Protein AF-A0A956WWY7-F1 (afdb_monomer)

Solvent-accessible surface area (backbone atoms only — not comparable to full-atom values): 5266 Å² total; per-residue (Å²): 136,52,71,68,60,52,53,53,52,34,37,73,70,58,50,31,38,78,57,87,64,88,91,47,78,88,74,57,91,42,72,43,66,62,43,69,69,58,46,50,52,58,56,68,70,47,55,70,70,57,50,16,54,51,26,39,54,51,32,56,47,48,49,66,78,34,66,93,50,50,78,85,40,42,70,60,38,40,51,24,22,55,64,33,67,40,78,92,69,101

Secondary structure (DSSP, 8-state):
--HHHHHHHHHHTTSEEEE--TT-GGG--EEEES-HHHHHHHHHHS-HHHHHHHHHHHHHHHHHHTTT-GGGGHHHHHHHHHHHT-TT--

pLDDT: mean 91.5, std 9.27, range [60.22, 98.06]

Sequence (90 aa):
MTLGTTLTSLEQAQILRRLVLAGEEDLGALYRFKHSLTQDAAYRSLPRRQRQQVHQRVAECYETLFAGRLDEHAAVLAYHYGEAGDQQKL

Nearest PDB structures (foldseek):
  4xgc-assembly1_E  TM=4.511E-01  e=5.416E+00  Drosophila melanogaster
  5x11-assembly2_E  TM=3.648E-01  e=7.455E+00  Bacillus spizizenii str. W23

Radius of gyration: 15.07 Å; Cα contacts (8 Å, |Δi|>4): 69; chains: 1; bounding box: 36×30×37 Å

Mean predicted aligned error: 4.62 Å

Structure (mmCIF, N/CA/C/O backbone):
data_AF-A0A956WWY7-F1
#
_entry.id   AF-A0A956WWY7-F1
#
loop_
_atom_site.group_PDB
_atom_site.id
_atom_site.type_symbol
_atom_site.label_atom_id
_atom_site.label_alt_id
_atom_site.label_comp_id
_atom_site.label_asym_id
_atom_site.label_entity_id
_atom_site.label_seq_id
_atom_site.pdbx_PDB_ins_code
_atom_site.Cartn_x
_atom_site.Cartn_y
_atom_site.Cartn_z
_atom_site.occupancy
_atom_site.B_iso_or_equiv
_atom_site.auth_seq_id
_atom_site.auth_comp_id
_atom_site.auth_asym_id
_atom_site.auth_atom_id
_atom_site.pdbx_PDB_model_num
ATOM 1 N N . MET A 1 1 ? 0.923 19.588 6.331 1.00 60.22 1 MET A N 1
ATOM 2 C CA . MET A 1 1 ? 1.876 18.512 6.689 1.00 60.22 1 MET A CA 1
ATOM 3 C C . MET A 1 1 ? 2.427 17.921 5.405 1.00 60.22 1 MET A C 1
ATOM 5 O O . MET A 1 1 ? 1.655 17.774 4.465 1.00 60.22 1 MET A O 1
ATOM 9 N N . THR A 1 2 ? 3.728 17.639 5.337 1.00 90.25 2 THR A N 1
ATOM 10 C CA . THR A 1 2 ? 4.336 16.956 4.183 1.00 90.25 2 THR A CA 1
ATOM 11 C C . THR A 1 2 ? 4.378 15.450 4.436 1.00 90.25 2 THR A C 1
ATOM 13 O O . THR A 1 2 ? 4.399 15.017 5.591 1.00 90.25 2 THR A O 1
ATOM 16 N N . LEU A 1 3 ? 4.437 14.649 3.370 1.00 86.62 3 LEU A N 1
ATOM 17 C CA . LEU A 1 3 ? 4.537 13.191 3.477 1.00 86.62 3 LEU A CA 1
ATOM 18 C C . LEU A 1 3 ? 5.716 12.762 4.368 1.00 86.62 3 LEU A C 1
ATOM 20 O O . LEU A 1 3 ? 5.543 11.931 5.255 1.00 86.62 3 LEU A O 1
ATOM 24 N N . GLY A 1 4 ? 6.880 13.400 4.203 1.0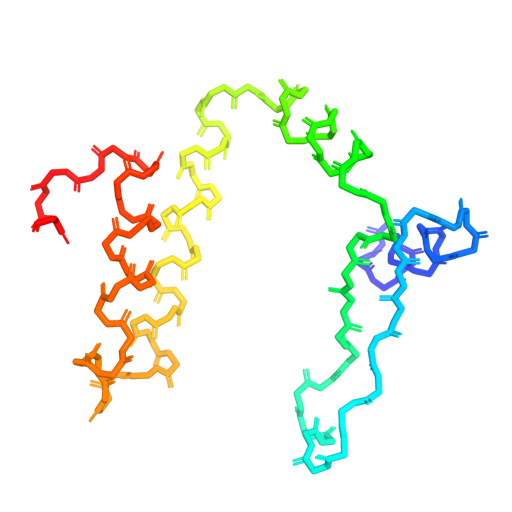0 87.88 4 GLY A N 1
ATOM 25 C CA . GLY A 1 4 ? 8.067 13.123 5.016 1.00 87.88 4 GLY A CA 1
ATOM 26 C C . GLY A 1 4 ? 7.845 13.371 6.510 1.00 87.88 4 GLY A C 1
ATOM 27 O O . GLY A 1 4 ? 8.197 12.527 7.328 1.00 87.88 4 GLY A O 1
ATOM 28 N N . THR A 1 5 ? 7.191 14.478 6.885 1.00 92.38 5 THR A N 1
ATOM 29 C CA . THR A 1 5 ? 6.890 14.749 8.305 1.00 92.38 5 THR A CA 1
ATOM 30 C C . THR A 1 5 ? 5.944 13.710 8.904 1.00 92.38 5 THR A C 1
ATOM 32 O O . THR A 1 5 ? 6.165 13.258 10.024 1.00 92.38 5 THR A O 1
ATOM 35 N N . THR A 1 6 ? 4.934 13.271 8.148 1.00 95.25 6 THR A N 1
ATOM 36 C CA . THR A 1 6 ? 3.977 12.265 8.619 1.00 95.25 6 THR A CA 1
ATOM 37 C C . THR A 1 6 ? 4.619 10.886 8.768 1.00 95.25 6 THR A C 1
ATOM 39 O O . THR A 1 6 ? 4.383 10.224 9.777 1.00 95.25 6 THR A O 1
ATOM 42 N N . LEU A 1 7 ? 5.462 10.463 7.820 1.00 94.25 7 LEU A N 1
ATOM 43 C CA . LEU A 1 7 ? 6.171 9.180 7.904 1.00 94.25 7 LEU A CA 1
ATOM 44 C C . LEU A 1 7 ? 7.100 9.126 9.123 1.00 94.25 7 LEU A C 1
ATOM 46 O O . LEU A 1 7 ? 7.066 8.145 9.866 1.00 94.25 7 LEU A O 1
ATOM 50 N N . THR A 1 8 ? 7.842 10.204 9.389 1.00 93.19 8 THR A N 1
ATOM 51 C CA . THR A 1 8 ? 8.692 10.313 10.584 1.00 93.19 8 THR A CA 1
ATOM 52 C C . THR A 1 8 ? 7.877 10.214 11.873 1.00 93.19 8 THR A C 1
ATOM 54 O O . THR A 1 8 ? 8.254 9.478 12.784 1.00 93.19 8 THR A O 1
ATOM 57 N N . SER A 1 9 ? 6.732 10.901 11.962 1.00 96.00 9 SER A N 1
ATOM 58 C CA . SER A 1 9 ? 5.869 10.812 13.148 1.00 96.00 9 SER A CA 1
ATOM 59 C C . SER A 1 9 ? 5.298 9.405 13.354 1.00 96.00 9 SER A C 1
ATOM 61 O O . SER A 1 9 ? 5.252 8.927 14.486 1.00 96.00 9 SER A O 1
ATOM 63 N N . LEU A 1 10 ? 4.899 8.713 12.282 1.00 96.69 10 LEU A N 1
ATOM 64 C CA . LEU A 1 10 ? 4.390 7.339 12.367 1.00 96.69 10 LEU A CA 1
ATOM 65 C C . LEU A 1 10 ? 5.483 6.326 12.746 1.00 96.69 10 LEU A C 1
ATOM 67 O O . LEU A 1 10 ? 5.194 5.344 13.433 1.00 96.69 10 LEU A O 1
ATOM 71 N N . GLU A 1 11 ? 6.730 6.557 12.334 1.00 96.25 11 GLU A N 1
ATOM 72 C CA . GLU A 1 11 ? 7.883 5.767 12.776 1.00 96.25 11 GLU A CA 1
ATOM 73 C C . GLU A 1 11 ? 8.189 6.004 14.263 1.00 96.25 11 GLU A C 1
ATOM 75 O O . GLU A 1 11 ? 8.321 5.047 15.029 1.00 96.25 11 GLU A O 1
ATOM 80 N N . GLN A 1 12 ? 8.217 7.264 14.713 1.00 96.00 12 GLN A N 1
ATOM 81 C CA . GLN A 1 12 ? 8.412 7.607 16.130 1.00 96.00 12 GLN A CA 1
ATOM 82 C C . GLN A 1 12 ? 7.311 7.013 17.018 1.00 96.00 12 GLN A C 1
ATOM 84 O O . GLN A 1 12 ? 7.609 6.449 18.070 1.00 96.00 12 GLN A O 1
ATOM 89 N N . ALA A 1 13 ? 6.060 7.042 16.551 1.00 96.62 13 ALA A N 1
ATOM 90 C CA . ALA A 1 13 ? 4.914 6.416 17.211 1.00 96.62 13 ALA A CA 1
ATOM 91 C C . ALA A 1 13 ? 4.912 4.876 17.134 1.00 96.62 13 ALA A C 1
ATOM 93 O O . ALA A 1 13 ? 3.975 4.242 17.615 1.00 96.62 13 ALA A O 1
ATOM 94 N N . GLN A 1 14 ? 5.936 4.258 16.533 1.00 96.12 14 GLN A N 1
ATOM 95 C CA . GLN A 1 14 ? 6.083 2.806 16.386 1.00 96.12 14 GLN A CA 1
ATOM 96 C C . GLN A 1 14 ? 4.969 2.136 15.562 1.00 96.12 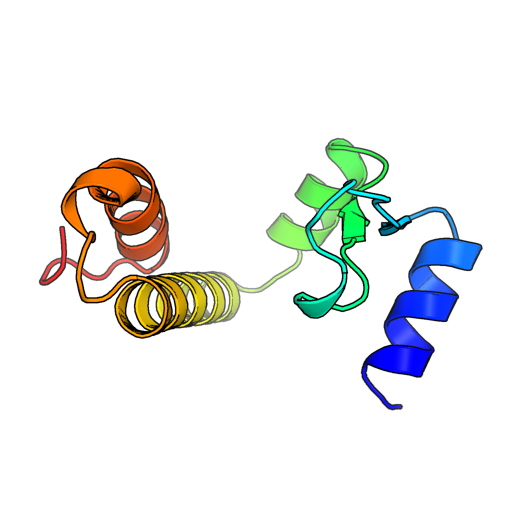14 GLN A C 1
ATOM 98 O O . GLN A 1 14 ? 4.788 0.920 15.641 1.00 96.12 14 GLN A O 1
ATOM 103 N N . ILE A 1 15 ? 4.251 2.904 14.739 1.00 97.31 15 ILE A N 1
ATOM 104 C CA . ILE A 1 15 ? 3.226 2.393 13.818 1.00 97.31 15 ILE A CA 1
ATOM 105 C C . ILE A 1 15 ? 3.894 1.835 12.562 1.00 97.31 15 ILE A C 1
ATOM 107 O O . ILE A 1 15 ? 3.559 0.738 12.103 1.00 97.31 15 ILE A O 1
ATOM 111 N N . LEU A 1 16 ? 4.866 2.577 12.030 1.00 97.06 16 LEU 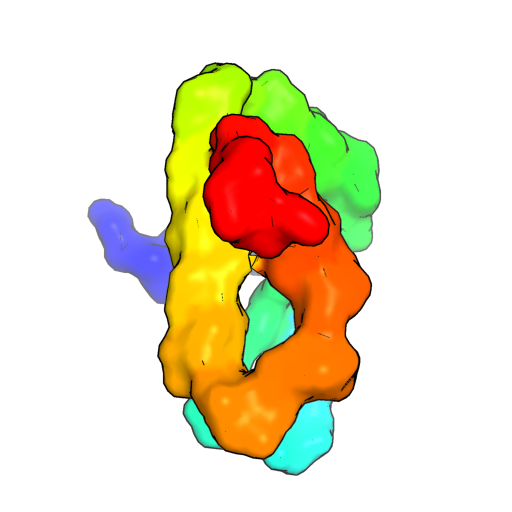A N 1
ATOM 112 C CA . LEU A 1 16 ? 5.685 2.160 10.899 1.00 97.06 16 LEU A CA 1
ATOM 113 C C . LEU A 1 16 ? 7.093 1.774 11.358 1.00 97.06 16 LEU A C 1
ATOM 115 O O . LEU A 1 16 ? 7.602 2.248 12.371 1.00 97.06 16 LEU A O 1
ATOM 119 N N . ARG A 1 17 ? 7.734 0.907 10.580 1.00 95.69 17 ARG A N 1
ATOM 120 C CA . ARG A 1 17 ? 9.158 0.590 10.653 1.00 95.69 17 ARG A CA 1
ATOM 121 C C . ARG A 1 17 ? 9.778 0.917 9.301 1.00 95.69 17 ARG A C 1
ATOM 123 O O . ARG A 1 17 ? 9.304 0.397 8.289 1.00 95.69 17 ARG A O 1
ATOM 130 N N . ARG A 1 18 ? 10.858 1.697 9.294 1.00 92.94 18 ARG A N 1
ATOM 131 C CA . ARG A 1 18 ? 11.694 1.873 8.106 1.00 92.94 18 ARG A CA 1
ATOM 132 C C . ARG A 1 18 ? 12.458 0.587 7.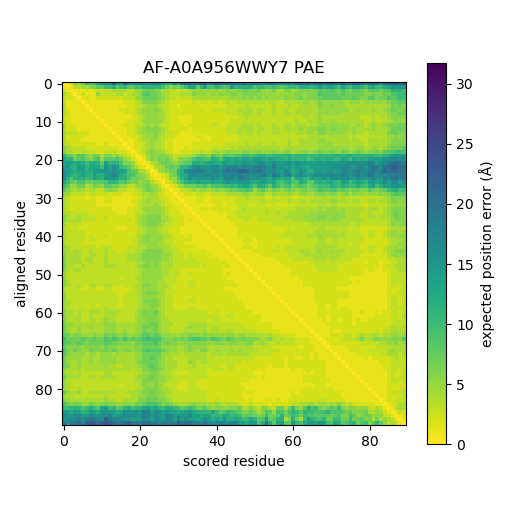777 1.00 92.94 18 ARG A C 1
ATOM 134 O O . ARG A 1 18 ? 13.004 -0.068 8.668 1.00 92.94 18 ARG A O 1
ATOM 141 N N . LEU A 1 19 ? 12.467 0.212 6.507 1.00 90.50 19 LEU A N 1
ATOM 142 C CA . LEU A 1 19 ? 13.213 -0.921 5.976 1.00 90.50 19 LEU A CA 1
ATOM 143 C C . LEU A 1 19 ? 14.563 -0.430 5.450 1.00 90.50 19 LEU A C 1
ATOM 145 O O . LEU A 1 19 ? 14.642 0.622 4.823 1.00 90.50 19 LEU A O 1
ATOM 149 N N . VAL A 1 20 ? 15.614 -1.199 5.726 1.00 82.25 20 VAL A N 1
ATOM 150 C CA . VAL A 1 20 ? 16.944 -1.000 5.147 1.00 82.25 20 VAL A CA 1
ATOM 151 C C . VAL A 1 20 ? 17.183 -2.197 4.240 1.00 82.25 20 VAL A C 1
ATOM 153 O O . VAL A 1 20 ? 17.456 -3.293 4.730 1.00 82.25 20 VAL A O 1
ATOM 156 N N . LEU A 1 21 ? 16.978 -2.003 2.939 1.00 76.94 21 LEU A N 1
ATOM 157 C CA . LEU A 1 21 ? 17.223 -3.020 1.922 1.00 76.94 21 LEU A CA 1
ATOM 158 C C . LEU A 1 21 ? 18.559 -2.703 1.252 1.00 76.94 21 LEU A C 1
ATOM 160 O O . LEU A 1 21 ? 18.756 -1.615 0.716 1.00 76.94 21 LEU A O 1
ATOM 164 N N . ALA A 1 22 ? 19.507 -3.633 1.361 1.00 71.81 22 ALA A N 1
ATOM 165 C CA . ALA A 1 22 ? 20.817 -3.482 0.742 1.00 71.81 22 ALA A CA 1
ATOM 166 C C . ALA A 1 22 ? 20.670 -3.532 -0.786 1.00 71.81 22 ALA A C 1
ATOM 168 O O . ALA A 1 22 ? 20.047 -4.455 -1.306 1.00 71.81 22 ALA A O 1
ATOM 169 N N . GLY A 1 23 ? 21.252 -2.557 -1.490 1.00 68.25 23 GLY A N 1
ATOM 170 C CA . GLY A 1 23 ? 21.215 -2.483 -2.955 1.00 68.25 23 GLY A CA 1
ATOM 171 C C . GLY A 1 23 ? 20.002 -1.760 -3.554 1.00 68.25 23 GLY A C 1
ATOM 172 O O . GLY A 1 23 ? 19.908 -1.682 -4.773 1.00 68.25 23 GLY A O 1
ATOM 173 N N . GLU A 1 24 ? 19.109 -1.197 -2.734 1.00 65.94 24 GLU A N 1
ATOM 174 C CA . GLU A 1 24 ? 17.955 -0.394 -3.182 1.00 65.94 24 GLU A CA 1
ATOM 175 C C . GLU A 1 24 ? 18.081 1.083 -2.765 1.00 65.94 24 GLU A C 1
ATOM 177 O O . GLU A 1 24 ? 17.110 1.739 -2.390 1.00 65.94 24 GLU A O 1
ATOM 182 N N . GLU A 1 25 ? 19.304 1.612 -2.800 1.00 62.19 25 GLU A N 1
ATOM 183 C CA . GLU A 1 25 ? 19.636 2.964 -2.322 1.00 62.19 25 GLU A CA 1
ATOM 184 C C . GLU A 1 25 ? 18.902 4.067 -3.110 1.00 62.19 25 GLU A C 1
ATOM 186 O O . GLU A 1 25 ? 18.572 5.113 -2.549 1.00 62.19 25 GLU A O 1
ATOM 191 N N . ASP A 1 26 ? 18.539 3.788 -4.367 1.00 67.94 26 ASP A N 1
ATOM 192 C CA . ASP A 1 26 ? 17.813 4.705 -5.254 1.00 67.94 26 ASP A CA 1
ATOM 193 C C . ASP A 1 26 ? 16.286 4.723 -5.038 1.00 67.94 26 ASP A C 1
ATOM 195 O O . ASP A 1 26 ? 15.607 5.625 -5.533 1.00 67.94 26 ASP A O 1
ATOM 199 N N . LEU A 1 27 ? 15.710 3.772 -4.286 1.00 69.62 27 LEU A N 1
ATOM 200 C CA . LEU A 1 27 ? 14.251 3.698 -4.068 1.00 69.62 27 LEU A CA 1
ATOM 201 C C . LEU A 1 27 ? 13.745 4.637 -2.960 1.00 69.62 27 LEU A C 1
ATOM 203 O O . LEU A 1 27 ? 12.540 4.735 -2.712 1.00 69.62 27 LEU A O 1
ATOM 207 N N . GLY A 1 28 ? 14.654 5.353 -2.296 1.00 77.38 28 GLY A N 1
ATOM 208 C CA . GLY A 1 28 ? 14.334 6.185 -1.144 1.00 77.38 28 GLY A CA 1
ATOM 209 C C . GLY A 1 28 ? 13.961 5.364 0.095 1.00 77.38 28 GLY A C 1
ATOM 210 O O . GLY A 1 28 ? 14.205 4.164 0.197 1.00 77.38 28 GLY A O 1
ATOM 211 N N . ALA A 1 29 ? 13.396 6.031 1.102 1.00 85.19 29 ALA A N 1
ATOM 212 C CA . ALA A 1 29 ? 13.070 5.379 2.365 1.00 85.19 29 ALA A CA 1
ATOM 213 C C . ALA A 1 29 ? 11.826 4.487 2.234 1.00 85.19 29 ALA A C 1
ATOM 215 O O . ALA A 1 29 ? 10.716 4.968 2.001 1.00 85.19 29 ALA A O 1
ATOM 216 N N . LEU A 1 30 ? 12.010 3.188 2.466 1.00 89.75 30 LEU A N 1
ATOM 217 C CA . LEU A 1 30 ? 10.936 2.202 2.484 1.00 89.75 30 LEU A CA 1
ATOM 218 C C . LEU A 1 30 ? 10.372 2.035 3.893 1.00 89.75 30 LEU A C 1
ATOM 220 O O . LEU A 1 30 ? 11.110 2.015 4.877 1.00 89.75 30 LEU A O 1
ATOM 224 N N . TYR A 1 31 ? 9.057 1.862 3.998 1.00 93.31 31 TYR A N 1
ATOM 225 C CA . TYR A 1 31 ? 8.361 1.706 5.273 1.00 93.31 31 TYR A CA 1
ATOM 226 C C . TYR A 1 31 ? 7.379 0.540 5.216 1.00 93.31 31 TYR A C 1
ATOM 228 O O . TYR A 1 31 ? 6.738 0.300 4.196 1.00 93.31 31 TYR A O 1
ATOM 236 N N . ARG A 1 32 ? 7.206 -0.149 6.345 1.00 95.00 32 ARG A N 1
ATOM 237 C CA . ARG A 1 32 ? 6.121 -1.119 6.550 1.00 95.00 32 ARG A CA 1
ATOM 238 C C . ARG A 1 32 ? 5.413 -0.884 7.872 1.00 95.00 32 ARG A C 1
ATOM 240 O O . ARG A 1 32 ? 6.019 -0.360 8.805 1.00 95.00 32 ARG A O 1
ATOM 247 N N . PHE A 1 33 ? 4.175 -1.352 7.998 1.00 97.06 33 PHE A N 1
ATOM 248 C CA . PHE A 1 33 ? 3.529 -1.445 9.306 1.00 97.06 33 PHE A CA 1
ATOM 249 C C . PHE A 1 33 ? 4.321 -2.362 10.237 1.00 97.06 33 PHE A C 1
ATOM 251 O O . PHE A 1 33 ? 4.800 -3.427 9.839 1.00 97.06 33 PHE A O 1
ATOM 258 N N . LYS A 1 34 ? 4.469 -1.942 11.495 1.00 96.75 34 LYS A N 1
ATOM 259 C CA . LYS A 1 34 ? 5.169 -2.730 12.515 1.00 96.75 34 LYS A CA 1
ATOM 260 C C . LYS A 1 34 ? 4.335 -3.924 12.990 1.00 96.75 34 LYS A C 1
ATOM 262 O O . LYS A 1 34 ? 4.906 -4.953 13.346 1.00 96.75 34 LYS A O 1
ATOM 267 N N . HIS A 1 35 ? 3.008 -3.788 12.978 1.00 96.31 35 HIS A N 1
ATOM 268 C CA . HIS A 1 35 ? 2.058 -4.786 13.467 1.00 96.31 35 HIS A CA 1
ATOM 269 C C . HIS A 1 35 ? 0.907 -4.973 12.473 1.00 96.31 35 HIS A C 1
ATOM 271 O O . HIS A 1 35 ? 0.305 -3.992 12.034 1.00 96.31 35 HIS A O 1
ATOM 277 N N . SER A 1 36 ? 0.567 -6.229 12.167 1.00 95.25 36 SER A N 1
ATOM 278 C CA . SER A 1 36 ? -0.533 -6.580 11.256 1.00 95.25 36 SER A CA 1
ATOM 279 C C . SER A 1 36 ? -1.886 -6.070 11.754 1.00 95.25 36 SER A C 1
ATOM 281 O O . SER A 1 36 ? -2.643 -5.508 10.979 1.00 95.25 36 SER A O 1
ATOM 283 N N . LEU A 1 37 ? -2.163 -6.149 13.061 1.00 96.88 37 LEU A N 1
ATOM 284 C CA . LEU A 1 37 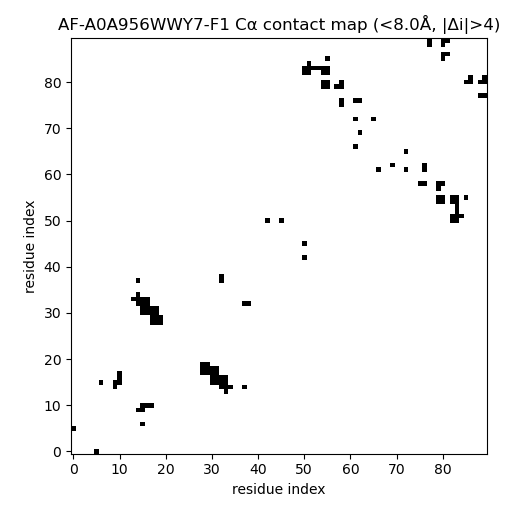? -3.415 -5.632 13.631 1.00 96.88 37 LEU A CA 1
ATOM 285 C C . LEU A 1 37 ? -3.578 -4.119 13.430 1.00 96.88 37 LEU A C 1
ATOM 287 O O . LEU A 1 37 ? -4.682 -3.646 13.169 1.00 96.88 37 LEU A O 1
ATOM 291 N N . THR A 1 38 ? -2.490 -3.349 13.529 1.00 96.00 38 THR A N 1
ATOM 292 C CA . THR A 1 38 ? -2.520 -1.904 13.263 1.00 96.00 38 THR A CA 1
ATOM 293 C C . THR A 1 38 ? -2.768 -1.625 11.784 1.00 96.00 38 THR A C 1
ATOM 295 O O . THR A 1 38 ? -3.561 -0.741 11.464 1.00 96.00 38 THR A O 1
ATOM 298 N N . GLN A 1 39 ? -2.135 -2.393 10.891 1.00 97.12 39 GLN A N 1
ATOM 299 C CA . GLN A 1 39 ? -2.400 -2.326 9.454 1.00 97.12 39 GLN A CA 1
ATOM 300 C C . GLN A 1 39 ? -3.869 -2.630 9.150 1.00 97.12 39 GLN A C 1
ATOM 302 O O . GLN A 1 39 ? -4.513 -1.849 8.457 1.00 97.12 39 GLN A O 1
ATOM 307 N N . ASP A 1 40 ? -4.415 -3.707 9.710 1.00 97.31 40 ASP A N 1
ATOM 308 C CA . ASP A 1 40 ? -5.802 -4.120 9.494 1.00 97.31 40 ASP A CA 1
ATOM 309 C C . ASP A 1 40 ? -6.789 -3.076 10.013 1.00 97.31 40 ASP A C 1
ATOM 311 O O . ASP A 1 40 ? -7.756 -2.743 9.327 1.00 97.31 40 ASP A O 1
ATOM 315 N N . ALA A 1 41 ? -6.545 -2.522 11.204 1.00 96.75 41 ALA A N 1
ATOM 316 C CA . ALA A 1 41 ? -7.382 -1.473 11.775 1.00 96.75 41 ALA A CA 1
ATOM 317 C C . ALA A 1 41 ? -7.357 -0.195 10.919 1.00 96.75 41 ALA A C 1
ATOM 319 O O . ALA A 1 41 ? -8.414 0.368 10.628 1.00 96.75 41 ALA A O 1
ATOM 320 N N . ALA A 1 42 ? -6.171 0.238 10.474 1.00 95.44 42 ALA A N 1
ATOM 321 C CA . ALA A 1 42 ? -6.019 1.400 9.599 1.00 95.44 42 ALA A CA 1
ATOM 322 C C . ALA A 1 42 ? -6.637 1.163 8.213 1.00 95.44 42 ALA A C 1
ATOM 324 O O . ALA A 1 42 ? -7.297 2.040 7.667 1.00 95.44 42 ALA A O 1
ATOM 325 N N . TYR A 1 43 ? -6.468 -0.031 7.648 1.00 96.06 43 TYR A N 1
ATOM 326 C CA . TYR A 1 43 ? -7.052 -0.386 6.361 1.00 96.06 43 TYR A CA 1
ATOM 327 C C . TYR A 1 43 ? -8.582 -0.417 6.437 1.00 96.06 43 TYR A C 1
ATOM 329 O O . TYR A 1 43 ? -9.261 0.175 5.599 1.00 96.06 43 TYR A O 1
ATOM 337 N N . ARG A 1 44 ? -9.150 -1.050 7.471 1.00 96.12 44 ARG A N 1
ATOM 338 C CA . ARG A 1 44 ? -10.607 -1.165 7.654 1.00 96.12 44 ARG A CA 1
ATOM 339 C C . ARG A 1 44 ? -11.283 0.158 8.013 1.00 96.12 44 ARG A C 1
ATOM 341 O O . ARG A 1 44 ? -12.476 0.289 7.747 1.00 96.12 44 ARG A O 1
ATOM 348 N N . SER A 1 45 ? -10.558 1.127 8.576 1.00 96.50 45 SER A N 1
ATOM 349 C CA . SER A 1 45 ? -11.105 2.458 8.869 1.00 96.50 45 SER A CA 1
ATOM 350 C C . SER A 1 45 ? -11.306 3.319 7.615 1.00 96.50 45 SER A C 1
ATOM 352 O O . SER A 1 45 ? -12.104 4.256 7.641 1.00 96.50 45 SER A O 1
ATOM 354 N N . LEU A 1 46 ? -10.645 2.987 6.498 1.00 96.38 46 LEU A N 1
ATOM 355 C CA . LEU A 1 46 ? -10.846 3.677 5.226 1.00 96.38 46 LEU A CA 1
ATOM 356 C C . LEU A 1 46 ? -12.206 3.310 4.606 1.00 96.38 46 LEU A C 1
ATOM 358 O O . LEU A 1 46 ? -12.528 2.120 4.494 1.00 96.38 46 LEU A O 1
ATOM 362 N N . PRO A 1 47 ? -12.981 4.289 4.099 1.00 97.88 47 PRO A N 1
ATOM 363 C CA . PRO A 1 47 ? -14.170 4.018 3.299 1.00 97.88 47 PRO A CA 1
ATOM 364 C C . PRO A 1 47 ? -13.851 3.120 2.100 1.00 97.88 47 PRO A C 1
ATOM 366 O O . PRO A 1 47 ? -12.827 3.297 1.440 1.00 97.88 47 PRO A O 1
ATOM 369 N N . ARG A 1 48 ? -14.767 2.205 1.750 1.00 96.50 48 ARG A N 1
ATOM 370 C CA . ARG A 1 48 ? -14.588 1.252 0.634 1.00 96.50 48 ARG A CA 1
ATOM 371 C C . ARG A 1 48 ? -14.102 1.924 -0.655 1.00 96.50 48 ARG A C 1
ATOM 373 O O . ARG A 1 48 ? -13.156 1.443 -1.265 1.00 96.50 48 ARG A O 1
ATOM 380 N N . ARG A 1 49 ? -14.704 3.059 -1.028 1.00 96.56 49 ARG A N 1
ATOM 381 C CA . ARG A 1 49 ? -14.330 3.817 -2.233 1.00 96.56 49 ARG A CA 1
ATOM 382 C C . ARG A 1 49 ? -12.877 4.298 -2.200 1.00 96.56 49 ARG A C 1
ATOM 384 O O . ARG A 1 49 ? -12.206 4.249 -3.222 1.00 96.56 49 ARG A O 1
ATOM 391 N N . GLN A 1 50 ? -12.384 4.742 -1.043 1.00 97.56 50 GLN A N 1
ATOM 392 C CA . GLN A 1 50 ? -10.987 5.164 -0.909 1.00 97.56 50 GLN A CA 1
ATOM 393 C C . GLN A 1 50 ? -10.037 3.974 -1.028 1.00 97.56 50 GLN A C 1
ATOM 395 O O . GLN A 1 50 ? -9.016 4.091 -1.698 1.00 97.56 50 GLN A O 1
ATOM 400 N N . ARG A 1 51 ? -10.388 2.816 -0.449 1.00 97.38 51 ARG A N 1
ATOM 401 C CA . ARG A 1 51 ? -9.582 1.595 -0.607 1.00 97.38 51 ARG A CA 1
ATOM 402 C C . ARG A 1 51 ? -9.464 1.208 -2.077 1.00 97.38 51 ARG A C 1
ATOM 404 O O . ARG A 1 51 ? -8.350 1.060 -2.560 1.00 97.38 51 ARG A O 1
ATOM 411 N N . GLN A 1 52 ? -10.583 1.162 -2.798 1.00 97.25 52 GLN A N 1
ATOM 412 C CA . GLN A 1 52 ? -10.593 0.860 -4.233 1.00 97.25 52 GLN A CA 1
ATOM 413 C C . GLN A 1 52 ? -9.699 1.817 -5.034 1.00 97.25 52 GLN A C 1
ATOM 415 O O . GLN A 1 52 ? -8.879 1.376 -5.829 1.00 97.25 52 GLN A O 1
ATOM 420 N N . GLN A 1 53 ? -9.791 3.124 -4.769 1.00 97.44 53 GLN A N 1
ATOM 421 C CA . GLN A 1 53 ? -8.955 4.131 -5.435 1.00 97.44 53 GLN A CA 1
ATOM 422 C C . GLN A 1 53 ? -7.462 3.960 -5.141 1.00 97.44 53 GLN A C 1
ATOM 424 O O . GLN A 1 53 ? -6.635 4.156 -6.030 1.00 97.44 53 GLN A O 1
ATOM 429 N N . VAL A 1 54 ? -7.100 3.623 -3.901 1.00 96.81 54 VAL A N 1
ATOM 430 C CA . VAL A 1 54 ? -5.702 3.356 -3.540 1.00 96.81 54 VAL A CA 1
ATOM 431 C C . VAL A 1 54 ? -5.207 2.091 -4.239 1.00 96.81 54 VAL A C 1
ATOM 433 O O . VAL A 1 54 ? -4.127 2.121 -4.818 1.00 96.81 54 VAL A O 1
ATOM 436 N N . HIS A 1 55 ? -5.998 1.016 -4.249 1.00 98.06 55 HIS A N 1
ATOM 437 C CA . HIS A 1 55 ? -5.645 -0.225 -4.941 1.00 98.06 55 HIS A CA 1
ATOM 438 C C . HIS A 1 55 ? -5.469 -0.023 -6.455 1.00 98.06 55 HIS A C 1
ATOM 440 O O . HIS A 1 55 ? -4.454 -0.464 -6.989 1.00 98.06 55 HIS A O 1
ATOM 446 N N . GLN A 1 56 ? -6.359 0.733 -7.109 1.00 97.75 56 GLN A N 1
ATOM 447 C CA . GLN A 1 56 ? -6.229 1.095 -8.527 1.00 97.75 56 GLN A CA 1
ATOM 448 C C . GLN A 1 56 ? -4.907 1.823 -8.806 1.00 97.75 56 GLN A C 1
ATOM 450 O O . GLN A 1 56 ? -4.133 1.419 -9.668 1.00 97.75 56 GLN A O 1
ATOM 455 N N . ARG A 1 57 ? -4.607 2.868 -8.022 1.00 97.62 57 ARG A N 1
ATOM 456 C CA . ARG A 1 57 ? -3.387 3.673 -8.195 1.00 97.62 57 ARG A CA 1
ATOM 457 C C . ARG A 1 57 ? -2.115 2.859 -7.984 1.00 97.62 57 ARG A C 1
ATOM 459 O O . ARG A 1 57 ? -1.103 3.143 -8.616 1.00 97.62 57 ARG A O 1
ATOM 466 N N . VAL A 1 58 ? -2.143 1.875 -7.082 1.00 96.38 58 VAL A N 1
ATOM 467 C CA . VAL A 1 58 ? -1.011 0.960 -6.895 1.00 96.38 58 VAL A CA 1
ATOM 468 C C . VAL A 1 58 ? -0.824 0.091 -8.136 1.00 96.38 58 VAL A C 1
ATOM 470 O O . VAL A 1 58 ? 0.301 0.007 -8.619 1.00 96.38 58 VAL A O 1
ATOM 473 N N . ALA A 1 59 ? -1.892 -0.490 -8.688 1.00 96.50 59 ALA A N 1
ATOM 474 C CA . ALA A 1 59 ? -1.803 -1.299 -9.904 1.00 96.50 59 ALA A CA 1
ATOM 475 C C . ALA A 1 59 ? -1.263 -0.493 -11.100 1.00 96.50 59 ALA A C 1
ATOM 477 O O . ALA A 1 59 ? -0.300 -0.911 -11.735 1.00 96.50 59 ALA A O 1
ATOM 478 N N . GLU A 1 60 ? -1.792 0.709 -11.337 1.00 96.69 60 GLU A N 1
ATOM 479 C CA . GLU A 1 60 ? -1.330 1.617 -12.403 1.00 96.69 60 GLU A CA 1
ATOM 480 C C . GLU A 1 60 ? 0.149 2.016 -12.236 1.00 96.69 60 GLU A C 1
ATOM 482 O O . GLU A 1 60 ? 0.905 2.120 -13.207 1.00 96.69 60 GLU A O 1
ATOM 487 N N . CYS A 1 61 ? 0.593 2.213 -10.990 1.00 95.56 61 CYS A N 1
ATOM 488 C CA . CYS A 1 61 ? 1.997 2.470 -10.682 1.00 95.56 61 CYS A CA 1
ATOM 489 C C . CYS A 1 61 ? 2.871 1.251 -11.014 1.00 95.56 61 CYS A C 1
ATOM 491 O O . CYS A 1 61 ? 3.920 1.408 -11.635 1.00 95.56 61 CYS A O 1
ATOM 493 N N . TYR A 1 62 ? 2.423 0.039 -1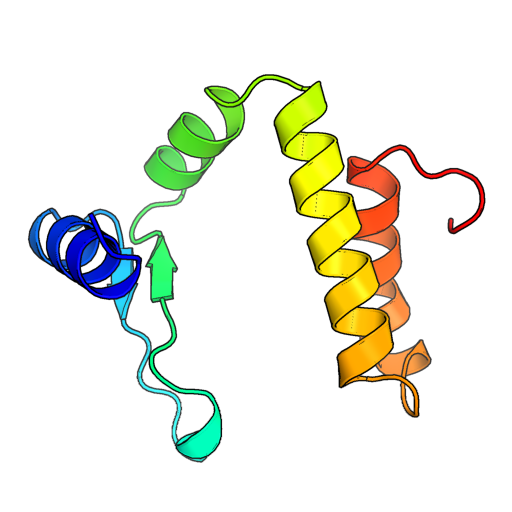0.666 1.00 94.50 62 TYR A N 1
ATOM 494 C CA . TYR A 1 62 ? 3.108 -1.203 -11.037 1.00 94.50 62 TYR A CA 1
ATOM 495 C C . TYR A 1 62 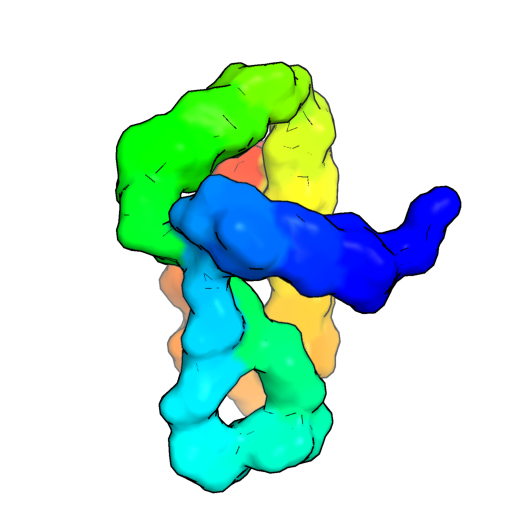? 3.202 -1.364 -12.558 1.00 94.50 62 TYR A C 1
ATOM 497 O O . TYR A 1 62 ? 4.281 -1.674 -13.059 1.00 94.50 62 TYR A O 1
ATOM 505 N N . GLU A 1 63 ? 2.123 -1.093 -13.298 1.00 95.06 63 GLU A N 1
ATOM 506 C CA . GLU A 1 63 ? 2.149 -1.135 -14.765 1.00 95.06 63 GLU A CA 1
ATOM 507 C C . GLU A 1 63 ? 3.185 -0.165 -15.345 1.00 95.06 63 GLU A C 1
ATOM 509 O O . GLU A 1 63 ? 3.917 -0.508 -16.270 1.00 95.06 63 GLU A O 1
ATOM 514 N N . THR A 1 64 ? 3.290 1.031 -14.764 1.00 95.50 64 THR A N 1
ATOM 515 C CA . THR A 1 64 ? 4.236 2.058 -15.217 1.00 95.50 64 THR A CA 1
ATOM 516 C C . THR A 1 64 ? 5.683 1.685 -14.891 1.00 95.50 64 THR A C 1
ATOM 518 O O . THR A 1 64 ? 6.557 1.771 -15.752 1.00 95.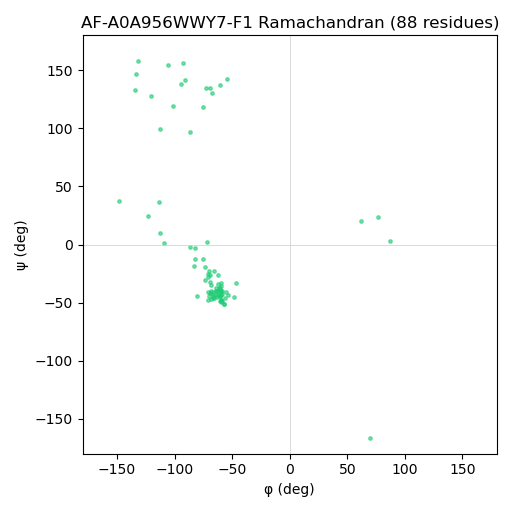50 64 THR A O 1
ATOM 521 N N . LEU A 1 65 ? 5.953 1.261 -13.654 1.00 92.44 65 LEU A N 1
ATOM 522 C CA . LEU A 1 65 ? 7.305 0.942 -13.182 1.00 92.44 65 LEU A CA 1
ATOM 523 C C . LEU A 1 65 ? 7.857 -0.347 -13.799 1.00 92.44 65 LEU A C 1
ATOM 525 O O . LEU A 1 65 ? 9.072 -0.497 -13.938 1.00 92.44 65 LEU A O 1
ATOM 529 N N . PHE A 1 66 ? 6.977 -1.277 -14.168 1.00 93.31 66 PHE A N 1
ATOM 530 C CA . PHE A 1 66 ? 7.348 -2.616 -14.616 1.00 93.31 66 PHE A CA 1
ATOM 531 C C . PHE A 1 66 ? 6.815 -2.958 -16.011 1.00 93.31 66 PHE A C 1
ATOM 533 O O . PHE A 1 66 ? 6.705 -4.134 -16.344 1.00 93.31 66 PHE A O 1
ATOM 540 N N . ALA A 1 67 ? 6.547 -1.950 -16.848 1.00 93.56 67 ALA A N 1
ATOM 541 C CA . ALA A 1 67 ? 5.958 -2.086 -18.186 1.00 93.56 67 ALA A CA 1
ATOM 542 C C . ALA A 1 67 ? 6.586 -3.184 -19.072 1.00 93.56 67 ALA A C 1
ATOM 544 O O . ALA A 1 67 ? 5.885 -3.813 -19.857 1.00 93.56 67 ALA A O 1
ATOM 545 N N . GLY A 1 68 ? 7.894 -3.441 -18.949 1.00 93.62 68 GLY A N 1
ATOM 546 C CA . GLY A 1 68 ? 8.603 -4.468 -19.725 1.00 93.62 68 GLY A CA 1
ATOM 547 C C . GLY A 1 68 ? 8.591 -5.884 -19.134 1.00 93.62 68 GLY A C 1
ATOM 548 O O . GLY A 1 68 ? 9.174 -6.782 -19.732 1.00 93.62 68 GLY A O 1
ATOM 549 N N . ARG A 1 69 ? 7.986 -6.082 -17.957 1.00 94.44 69 ARG A N 1
ATOM 550 C CA . ARG A 1 69 ? 8.000 -7.347 -17.198 1.00 94.44 69 ARG A CA 1
ATOM 551 C C . ARG A 1 69 ? 6.717 -7.565 -16.387 1.00 94.44 69 ARG A C 1
ATOM 553 O O . ARG A 1 69 ? 6.753 -8.055 -15.263 1.00 94.44 69 ARG A O 1
ATOM 560 N N . LEU A 1 70 ? 5.569 -7.177 -16.945 1.00 93.75 70 LEU A N 1
ATOM 561 C CA . LEU A 1 70 ? 4.276 -7.283 -16.254 1.00 93.75 70 LEU A CA 1
ATOM 562 C C . LEU A 1 70 ? 3.922 -8.723 -15.875 1.00 93.75 70 LEU A C 1
ATOM 564 O O . LEU A 1 70 ? 3.345 -8.935 -14.811 1.00 93.75 70 LEU A O 1
ATOM 568 N N . ASP A 1 71 ? 4.333 -9.701 -16.682 1.00 94.56 71 ASP A N 1
ATOM 569 C CA . ASP A 1 71 ? 4.104 -11.123 -16.410 1.00 94.56 71 ASP A CA 1
ATOM 570 C C . ASP A 1 71 ? 4.735 -11.570 -15.079 1.00 94.56 71 ASP A C 1
ATOM 572 O O . ASP A 1 71 ? 4.131 -12.346 -14.338 1.00 94.56 71 ASP A O 1
ATOM 576 N N . GLU A 1 72 ? 5.898 -11.017 -14.707 1.00 96.31 72 GLU A N 1
ATOM 577 C CA . GLU A 1 72 ? 6.557 -11.289 -13.416 1.00 96.31 72 GLU A CA 1
ATOM 578 C C . GLU A 1 72 ? 5.742 -10.760 -12.223 1.00 96.31 72 GLU A C 1
ATOM 580 O O . GLU A 1 72 ? 5.868 -11.250 -11.099 1.00 96.31 72 GLU A O 1
ATOM 585 N N . HIS A 1 73 ? 4.875 -9.774 -12.464 1.00 95.31 73 HIS A N 1
ATOM 586 C CA . HIS A 1 73 ? 4.056 -9.104 -11.455 1.00 95.31 73 HIS A CA 1
ATOM 587 C C . HIS A 1 73 ? 2.553 -9.378 -11.609 1.00 95.31 73 HIS A C 1
ATOM 589 O O . HIS A 1 73 ? 1.749 -8.769 -10.898 1.00 95.31 73 HIS A O 1
ATOM 595 N N . ALA A 1 74 ? 2.155 -10.320 -12.472 1.00 94.06 74 ALA A N 1
ATOM 596 C CA . ALA A 1 74 ? 0.753 -10.587 -12.799 1.00 94.06 74 ALA A CA 1
ATOM 597 C C . ALA A 1 74 ? -0.105 -10.894 -11.559 1.00 94.06 74 ALA A C 1
ATOM 599 O O . ALA A 1 74 ? -1.209 -10.374 -11.421 1.00 94.06 74 ALA A O 1
ATOM 600 N N . ALA A 1 75 ? 0.420 -11.666 -10.601 1.00 95.38 75 ALA A N 1
ATOM 601 C CA . ALA A 1 75 ? -0.291 -11.972 -9.356 1.00 95.38 75 ALA A CA 1
ATOM 602 C C . ALA A 1 75 ? -0.543 -10.723 -8.488 1.00 95.38 75 ALA A C 1
ATOM 604 O O . ALA A 1 75 ? -1.603 -10.590 -7.875 1.00 95.38 75 ALA A O 1
ATOM 605 N N . VAL A 1 76 ? 0.418 -9.794 -8.448 1.00 95.94 76 VAL A N 1
ATOM 606 C CA . VAL A 1 76 ? 0.296 -8.533 -7.700 1.00 95.94 76 VAL A CA 1
ATOM 607 C C . VAL A 1 76 ? -0.719 -7.616 -8.382 1.00 95.94 76 VAL A C 1
ATOM 609 O O . VAL A 1 76 ? -1.591 -7.064 -7.712 1.00 95.94 76 VAL A O 1
ATOM 612 N N . LEU A 1 77 ? -0.654 -7.503 -9.711 1.00 96.38 77 LEU A N 1
ATOM 613 C CA . LEU A 1 77 ? -1.611 -6.732 -10.507 1.00 96.38 77 LEU A CA 1
ATOM 614 C C . LEU A 1 77 ? -3.038 -7.265 -10.340 1.00 96.38 77 LEU A C 1
ATOM 616 O O . LEU A 1 77 ? -3.934 -6.486 -10.020 1.00 96.38 77 LEU A O 1
ATOM 620 N N . ALA A 1 78 ? -3.237 -8.580 -10.452 1.00 95.75 78 ALA A N 1
ATOM 621 C CA . ALA A 1 78 ? -4.542 -9.213 -10.270 1.00 95.75 78 ALA A CA 1
ATOM 622 C C . ALA A 1 78 ? -5.122 -8.948 -8.872 1.00 95.75 78 ALA A C 1
ATOM 624 O O . ALA A 1 78 ? -6.297 -8.606 -8.742 1.00 95.75 78 ALA A O 1
ATOM 625 N N . TYR A 1 79 ? -4.298 -9.035 -7.821 1.00 96.50 79 TYR A N 1
ATOM 626 C CA . TYR A 1 79 ? -4.729 -8.690 -6.465 1.00 96.50 79 TYR A CA 1
ATOM 627 C C . TYR A 1 79 ? -5.182 -7.226 -6.364 1.00 96.50 79 TYR A C 1
ATOM 629 O O . TYR A 1 79 ? -6.260 -6.942 -5.840 1.00 96.50 79 TYR A O 1
ATOM 637 N N . HIS A 1 80 ? -4.390 -6.282 -6.879 1.00 97.75 80 HIS A N 1
ATOM 638 C CA . HIS A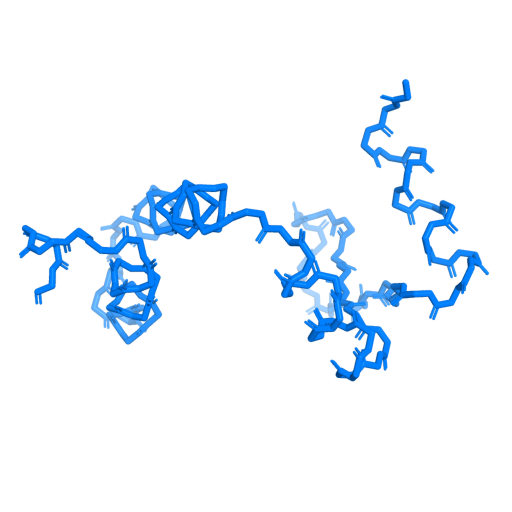 1 80 ? -4.719 -4.862 -6.763 1.00 97.75 80 HIS A CA 1
ATOM 639 C C . HIS A 1 80 ? -5.915 -4.447 -7.632 1.00 97.75 80 HIS A C 1
ATOM 641 O O . HIS A 1 80 ? -6.772 -3.718 -7.133 1.00 97.75 80 HIS A O 1
ATOM 647 N N . TYR A 1 81 ? -6.042 -4.936 -8.867 1.00 97.69 81 TYR A N 1
ATOM 648 C CA . TYR A 1 81 ? -7.232 -4.678 -9.688 1.00 97.69 81 TYR A CA 1
ATOM 649 C C . TYR A 1 81 ? -8.487 -5.369 -9.136 1.00 97.69 81 TYR A C 1
ATOM 651 O O . TYR A 1 81 ? -9.567 -4.771 -9.130 1.00 97.69 81 TYR A O 1
ATOM 659 N N . GLY A 1 82 ? -8.338 -6.565 -8.557 1.00 97.25 82 GLY A N 1
ATOM 660 C CA . GLY A 1 82 ? -9.403 -7.255 -7.827 1.00 97.25 82 GLY A CA 1
ATOM 661 C C . GLY A 1 82 ? -9.962 -6.425 -6.675 1.00 97.25 82 GLY A C 1
ATOM 662 O O . GLY A 1 82 ? -11.168 -6.178 -6.608 1.00 97.25 82 GLY A O 1
ATOM 663 N N . GLU A 1 83 ? -9.085 -5.910 -5.813 1.00 97.31 83 GLU A N 1
ATOM 664 C CA . GLU A 1 83 ? -9.477 -5.048 -4.691 1.00 97.31 83 GLU A CA 1
ATOM 665 C C . GLU A 1 83 ? -9.988 -3.666 -5.141 1.00 97.31 83 GLU A C 1
ATOM 667 O O . GLU A 1 83 ? -10.797 -3.040 -4.446 1.00 97.31 83 GLU A O 1
ATOM 672 N N . ALA A 1 84 ? -9.561 -3.185 -6.314 1.00 97.00 84 ALA A N 1
ATOM 673 C CA . ALA A 1 84 ? -10.109 -1.983 -6.940 1.00 97.00 84 ALA A CA 1
ATOM 674 C C . ALA A 1 84 ? -11.535 -2.197 -7.482 1.00 97.00 84 ALA A C 1
ATOM 676 O O . ALA A 1 84 ? -12.327 -1.251 -7.536 1.00 97.00 84 ALA A O 1
ATOM 677 N N . GLY A 1 85 ? -11.898 -3.442 -7.799 1.00 93.31 85 GLY A N 1
ATOM 678 C CA . GLY A 1 85 ? -13.140 -3.788 -8.488 1.00 93.31 85 GLY A CA 1
ATOM 679 C C . GLY A 1 85 ? -13.095 -3.493 -9.989 1.00 93.31 85 GLY A C 1
ATOM 680 O O . GLY A 1 85 ? -14.152 -3.287 -10.586 1.00 93.31 85 GLY A O 1
ATOM 681 N N . ASP A 1 86 ? -11.900 -3.443 -10.582 1.00 86.06 86 ASP A N 1
ATOM 682 C CA . ASP A 1 86 ? -11.703 -3.208 -12.013 1.00 86.06 86 ASP A CA 1
ATOM 683 C C . ASP A 1 86 ? -11.771 -4.536 -12.780 1.00 86.06 86 ASP A C 1
ATOM 685 O O . ASP A 1 86 ? -10.809 -5.297 -12.850 1.00 86.06 86 ASP A O 1
ATOM 689 N N . GLN A 1 87 ? -12.946 -4.832 -13.337 1.00 77.88 87 GLN A N 1
ATOM 690 C CA . GLN A 1 87 ? -13.200 -6.074 -14.073 1.00 77.88 87 GLN A CA 1
ATOM 691 C C . GLN A 1 87 ? -12.577 -6.107 -15.471 1.00 77.88 87 GLN A C 1
ATOM 693 O O . GLN A 1 87 ? -12.567 -7.164 -16.089 1.00 77.88 87 GLN A O 1
ATOM 698 N N . GLN A 1 88 ? -12.100 -4.976 -15.999 1.00 78.00 88 GLN A N 1
ATOM 699 C CA . GLN A 1 88 ? -11.484 -4.936 -17.331 1.00 78.00 88 GLN A CA 1
ATOM 700 C C . GLN A 1 88 ? -10.005 -5.341 -17.296 1.00 78.00 88 GLN A C 1
ATOM 702 O O . GLN A 1 88 ? -9.431 -5.655 -18.337 1.00 78.00 88 GLN A O 1
ATOM 707 N N . LYS A 1 89 ? -9.398 -5.294 -16.107 1.00 77.19 89 LYS A N 1
ATOM 708 C CA . LYS A 1 89 ? -7.977 -5.545 -15.846 1.00 77.19 89 LYS A CA 1
ATOM 709 C C . LYS A 1 89 ? -7.710 -6.865 -15.098 1.00 77.19 89 LYS A C 1
ATOM 711 O O . LYS A 1 89 ? -6.556 -7.150 -14.783 1.00 77.19 89 LYS A O 1
ATOM 716 N N . LEU A 1 90 ? -8.763 -7.633 -14.807 1.00 66.44 90 LEU A N 1
ATOM 717 C CA . LEU A 1 90 ? -8.726 -9.000 -14.265 1.00 66.44 90 LEU A CA 1
ATOM 718 C C . LEU A 1 90 ? -8.792 -10.027 -15.397 1.00 66.44 90 LEU A C 1
ATOM 720 O O . LEU A 1 90 ? -8.077 -11.045 -15.284 1.00 66.44 90 LEU A O 1
#

Foldseek 3Di:
DDPVVVVVVCVVVLQKDWDDDPPPVVVPIDIDGNDPVSVVVVLVVDDLQVQLVVLVVVLVVCCVVQVVPVVVCVVVNCVSCVSNVPPVSD